Protein AF-A1UHF9-F1 (afdb_monomer)

Secondary structure (DSSP, 8-state):
-PPP-HHHHHHHHHHHHHHHTT-HHHHHHHHHHHHHTT-HHHHHHHHHHHHHHHHHHHHSHHHHHHHHHHHHHHHHHHHHT-

Organism: Mycobacterium sp. (strain KMS) (NCBI:txid189918)

Structure (mmCIF, N/CA/C/O backbone):
data_AF-A1UHF9-F1
#
_entry.id   AF-A1UHF9-F1
#
loop_
_atom_site.group_PDB
_atom_site.id
_atom_site.type_symbol
_atom_site.label_atom_id
_atom_site.label_alt_id
_atom_site.label_comp_id
_atom_site.label_asym_id
_atom_site.label_entity_id
_atom_site.label_seq_id
_atom_site.pdbx_PDB_ins_code
_atom_site.Cartn_x
_atom_site.Cartn_y
_atom_site.Cartn_z
_atom_site.occupancy
_atom_site.B_iso_or_equiv
_atom_site.auth_seq_id
_atom_site.auth_comp_id
_atom_site.auth_asym_id
_atom_site.auth_atom_id
_atom_site.pdbx_PDB_model_num
ATOM 1 N N . MET A 1 1 ? -15.645 -12.962 10.740 1.00 54.91 1 MET A N 1
ATOM 2 C CA . MET A 1 1 ? -14.878 -12.479 9.576 1.00 54.91 1 MET A CA 1
ATOM 3 C C . MET A 1 1 ? -14.809 -10.967 9.700 1.00 54.91 1 MET A C 1
ATOM 5 O O . MET A 1 1 ? -15.861 -10.342 9.717 1.00 54.91 1 MET A O 1
ATOM 9 N N . THR A 1 2 ? -13.631 -10.398 9.950 1.00 73.50 2 THR A N 1
ATOM 10 C CA . THR A 1 2 ? -13.440 -8.944 10.079 1.00 73.50 2 THR A CA 1
ATOM 11 C C . THR A 1 2 ? -13.588 -8.296 8.704 1.00 73.50 2 THR A C 1
ATOM 13 O O . THR A 1 2 ? -12.919 -8.696 7.757 1.00 73.50 2 THR A O 1
ATOM 16 N N . THR A 1 3 ? -14.496 -7.330 8.567 1.00 87.88 3 THR A N 1
ATOM 17 C CA . THR A 1 3 ? -14.721 -6.609 7.306 1.00 87.88 3 THR A CA 1
ATOM 18 C C . THR A 1 3 ? -13.769 -5.420 7.187 1.00 87.88 3 THR A C 1
ATOM 20 O O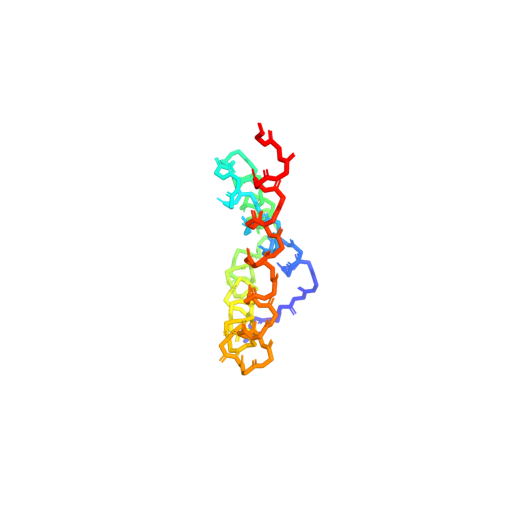 . THR A 1 3 ? -13.840 -4.469 7.980 1.00 87.88 3 THR A O 1
ATOM 23 N N . ILE A 1 4 ? -12.895 -5.479 6.182 1.00 92.69 4 ILE A N 1
ATOM 24 C CA . ILE A 1 4 ? -11.980 -4.402 5.784 1.00 92.69 4 ILE A CA 1
ATOM 25 C C . ILE A 1 4 ? -12.790 -3.302 5.094 1.00 92.69 4 ILE A C 1
ATOM 27 O O . ILE A 1 4 ? -13.750 -3.575 4.372 1.00 92.69 4 ILE A O 1
ATOM 31 N N . ASN A 1 5 ? -12.432 -2.048 5.337 1.00 93.50 5 ASN A N 1
ATOM 32 C CA . ASN A 1 5 ? -13.050 -0.895 4.703 1.00 93.50 5 ASN A CA 1
ATOM 33 C C . ASN A 1 5 ? -11.995 0.056 4.120 1.00 93.50 5 ASN A C 1
ATOM 35 O O . ASN A 1 5 ? -10.788 -0.112 4.290 1.00 93.50 5 ASN A O 1
ATOM 39 N N . ALA A 1 6 ? -12.461 1.101 3.435 1.00 94.19 6 ALA A N 1
ATOM 40 C CA . ALA A 1 6 ? -11.585 2.081 2.796 1.00 94.19 6 ALA A CA 1
ATOM 41 C C . ALA A 1 6 ? -10.617 2.783 3.771 1.00 94.19 6 ALA A C 1
ATOM 43 O O . ALA A 1 6 ? -9.550 3.232 3.360 1.00 94.19 6 ALA A O 1
ATOM 44 N N . GLY A 1 7 ? -10.975 2.900 5.053 1.00 94.38 7 GLY A N 1
ATOM 45 C CA . GLY A 1 7 ? -10.109 3.463 6.086 1.00 94.38 7 GLY A CA 1
ATOM 46 C C . GLY A 1 7 ? -8.883 2.600 6.371 1.00 94.38 7 GLY A C 1
ATOM 47 O O . GLY A 1 7 ? -7.801 3.146 6.572 1.00 94.38 7 GLY A O 1
ATOM 48 N N . ASP A 1 8 ? -9.017 1.273 6.334 1.00 95.44 8 ASP A N 1
ATOM 49 C CA . ASP A 1 8 ? -7.876 0.373 6.524 1.00 95.44 8 ASP A CA 1
ATOM 50 C C . ASP A 1 8 ? -6.959 0.376 5.304 1.00 95.44 8 ASP A C 1
ATOM 52 O O . ASP A 1 8 ? -5.748 0.446 5.471 1.00 95.44 8 ASP A O 1
ATOM 56 N N . PHE A 1 9 ? -7.514 0.406 4.085 1.00 96.06 9 PHE A N 1
ATOM 57 C CA . PHE A 1 9 ? -6.707 0.520 2.866 1.00 96.06 9 PHE A CA 1
ATOM 58 C C . PHE A 1 9 ? -5.908 1.825 2.815 1.00 96.06 9 PHE A C 1
ATOM 60 O O . PHE A 1 9 ? -4.747 1.821 2.410 1.00 96.06 9 PHE A O 1
ATOM 67 N N . ARG A 1 10 ? -6.488 2.945 3.271 1.00 97.31 10 ARG A N 1
ATOM 68 C CA . ARG A 1 10 ? -5.751 4.213 3.386 1.00 97.31 10 ARG A CA 1
ATOM 69 C C . ARG A 1 10 ? -4.606 4.120 4.391 1.00 97.31 10 ARG A C 1
ATOM 71 O O . ARG A 1 10 ? -3.506 4.562 4.077 1.00 97.31 10 ARG A O 1
ATOM 78 N N . ARG A 1 11 ? -4.839 3.517 5.561 1.00 97.31 11 ARG A N 1
ATOM 79 C CA . ARG A 1 11 ? -3.780 3.293 6.559 1.00 97.31 11 ARG A CA 1
ATOM 80 C C . ARG A 1 11 ? -2.712 2.328 6.045 1.00 97.31 11 ARG A C 1
ATOM 82 O O . ARG A 1 11 ? -1.533 2.596 6.226 1.00 97.31 11 ARG A O 1
ATOM 89 N N . ALA A 1 12 ? -3.092 1.267 5.339 1.00 97.38 12 ALA A N 1
ATOM 90 C CA . ALA A 1 12 ? -2.154 0.340 4.714 1.00 97.38 12 ALA A CA 1
ATOM 91 C C . ALA A 1 12 ? -1.262 1.051 3.684 1.00 97.38 12 ALA A C 1
ATOM 93 O O . ALA A 1 12 ? -0.039 0.948 3.755 1.00 97.38 12 ALA A O 1
ATOM 94 N N . ALA A 1 13 ? -1.856 1.839 2.782 1.00 96.62 13 ALA A N 1
ATOM 95 C CA . ALA A 1 13 ? -1.114 2.631 1.803 1.00 96.62 13 ALA A CA 1
ATOM 96 C C . ALA A 1 13 ? -0.172 3.646 2.471 1.00 96.62 13 ALA A C 1
ATOM 98 O O . ALA A 1 13 ? 0.984 3.779 2.061 1.00 96.62 13 ALA A O 1
ATOM 99 N N . ALA A 1 14 ? -0.639 4.327 3.523 1.00 97.62 14 ALA A N 1
ATOM 100 C CA . ALA A 1 14 ? 0.186 5.241 4.303 1.00 97.62 14 ALA A CA 1
ATOM 101 C C . ALA A 1 14 ? 1.369 4.506 4.950 1.00 97.62 14 ALA A C 1
ATOM 103 O O . ALA A 1 14 ? 2.506 4.930 4.766 1.00 97.62 14 ALA A O 1
ATOM 104 N N . LEU A 1 15 ? 1.133 3.372 5.619 1.00 97.94 15 LEU A N 1
ATOM 105 C CA . LEU A 1 15 ? 2.190 2.599 6.275 1.00 97.94 15 LEU A CA 1
ATOM 106 C C . LEU A 1 15 ? 3.247 2.113 5.274 1.00 97.94 15 LEU A C 1
ATOM 108 O O . LEU A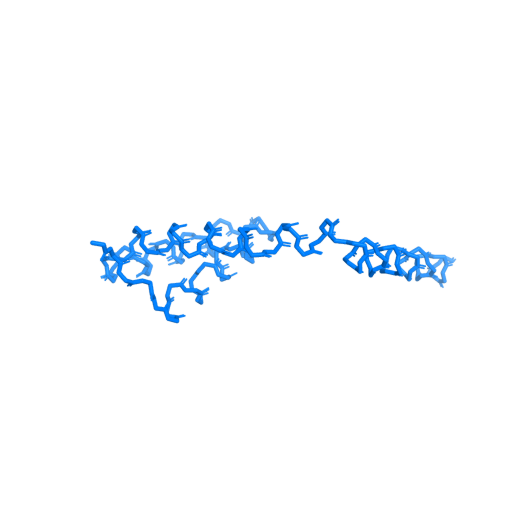 1 15 ? 4.438 2.275 5.518 1.00 97.94 15 LEU A O 1
ATOM 112 N N . ILE A 1 16 ? 2.823 1.575 4.126 1.00 97.06 16 ILE A N 1
ATOM 113 C CA . ILE A 1 16 ? 3.730 1.134 3.052 1.00 97.06 16 ILE A CA 1
ATOM 114 C C . ILE A 1 16 ? 4.576 2.309 2.538 1.00 97.06 16 ILE A C 1
ATOM 116 O O . ILE A 1 16 ? 5.779 2.161 2.313 1.00 97.06 16 ILE A O 1
ATOM 120 N N . THR A 1 17 ? 3.970 3.489 2.390 1.00 96.94 17 THR A N 1
ATOM 121 C CA . THR A 1 17 ? 4.666 4.701 1.937 1.00 96.94 17 THR A CA 1
ATOM 122 C C . THR A 1 17 ? 5.727 5.144 2.942 1.00 96.94 17 THR A C 1
ATOM 124 O O . THR A 1 17 ? 6.881 5.333 2.561 1.00 96.94 17 THR A O 1
ATOM 127 N N . GLN A 1 18 ? 5.376 5.249 4.229 1.00 96.88 18 GLN A N 1
ATOM 128 C CA . GLN A 1 18 ? 6.335 5.651 5.266 1.00 96.88 18 GLN A CA 1
ATOM 129 C C . GLN A 1 18 ? 7.460 4.627 5.427 1.00 96.88 18 GLN A C 1
ATOM 131 O O . GLN A 1 18 ? 8.628 4.998 5.546 1.00 96.88 18 GLN A O 1
ATOM 136 N N . HIS A 1 19 ? 7.134 3.336 5.324 1.00 96.31 19 HIS A N 1
ATOM 137 C CA . HIS A 1 19 ? 8.129 2.271 5.363 1.00 96.31 19 HIS A CA 1
ATOM 138 C C . HIS A 1 19 ? 9.121 2.364 4.195 1.00 96.31 19 HIS A C 1
ATOM 140 O O . HIS A 1 19 ? 10.325 2.196 4.390 1.00 96.31 19 HIS A O 1
ATOM 146 N N . THR A 1 20 ? 8.641 2.703 2.993 1.00 95.00 20 THR A N 1
ATOM 147 C CA . THR A 1 20 ? 9.494 2.906 1.808 1.00 95.00 20 THR A CA 1
ATOM 148 C C . THR A 1 20 ? 10.484 4.057 2.018 1.00 95.00 20 THR A C 1
ATOM 150 O O . THR A 1 20 ? 11.640 3.961 1.607 1.00 95.00 20 THR A O 1
ATOM 153 N N . SER A 1 21 ? 10.062 5.109 2.722 1.00 95.19 21 SER A N 1
ATOM 154 C CA . SER A 1 21 ? 10.900 6.258 3.088 1.00 95.19 21 SER A CA 1
ATOM 155 C C . SER A 1 21 ? 11.788 6.023 4.316 1.00 95.19 21 SER A C 1
ATOM 157 O O . SER A 1 21 ? 12.547 6.917 4.682 1.00 95.19 21 SER A O 1
ATOM 159 N N . ARG A 1 22 ? 11.712 4.844 4.957 1.00 95.25 22 ARG A N 1
ATOM 160 C CA . ARG A 1 22 ? 12.356 4.547 6.254 1.00 95.25 22 ARG A CA 1
ATOM 161 C C . ARG A 1 22 ? 11.999 5.571 7.342 1.00 95.25 22 ARG A C 1
ATOM 163 O O . ARG A 1 22 ? 12.830 5.895 8.188 1.00 95.25 22 ARG A O 1
ATOM 170 N N . ASP A 1 23 ? 10.773 6.092 7.304 1.00 97.25 23 ASP A N 1
ATOM 171 C CA . ASP A 1 23 ? 10.264 7.021 8.310 1.00 97.25 23 ASP A CA 1
ATOM 172 C C . ASP A 1 23 ? 9.555 6.254 9.432 1.00 97.25 23 ASP A C 1
ATOM 174 O O . ASP A 1 23 ? 8.351 5.982 9.381 1.00 97.25 23 ASP A O 1
ATOM 178 N N . ASP A 1 24 ? 10.321 5.910 10.467 1.00 97.31 24 ASP A N 1
ATOM 179 C CA . ASP A 1 24 ? 9.809 5.213 11.648 1.00 97.31 24 ASP A CA 1
ATOM 180 C C . ASP A 1 24 ? 8.778 6.057 12.417 1.00 97.31 24 ASP A C 1
ATOM 182 O O . ASP A 1 24 ? 7.848 5.508 13.013 1.00 97.31 24 ASP A O 1
ATOM 186 N N . THR A 1 25 ? 8.892 7.391 12.378 1.00 98.06 25 THR A N 1
ATOM 187 C CA . THR A 1 25 ? 7.936 8.288 13.050 1.00 98.06 25 THR A CA 1
ATOM 188 C C . THR A 1 25 ? 6.586 8.224 12.346 1.00 98.06 25 THR A C 1
ATOM 190 O O . THR A 1 25 ? 5.558 8.022 12.996 1.00 98.06 25 THR A O 1
ATOM 193 N N . GLY A 1 26 ? 6.594 8.313 11.015 1.00 97.62 26 GLY A N 1
ATOM 194 C CA . GLY A 1 26 ? 5.405 8.133 10.188 1.00 97.62 26 GLY A CA 1
ATOM 195 C C . GLY A 1 26 ? 4.788 6.741 10.340 1.00 97.62 26 GLY A C 1
ATOM 196 O O . GLY A 1 26 ? 3.567 6.617 10.451 1.00 97.62 26 GLY A O 1
ATOM 197 N N . CYS A 1 27 ? 5.608 5.688 10.415 1.00 97.94 27 CYS A N 1
ATOM 198 C CA . CYS A 1 27 ? 5.110 4.329 10.642 1.00 97.94 27 CYS A CA 1
ATOM 199 C C . CYS A 1 27 ? 4.395 4.200 11.995 1.00 97.94 27 CYS A C 1
ATOM 201 O O . CYS A 1 27 ? 3.285 3.667 12.062 1.00 97.94 27 CYS A O 1
ATOM 203 N N . ASN A 1 28 ? 5.001 4.727 13.062 1.00 98.19 28 ASN A N 1
ATOM 204 C CA . ASN A 1 28 ? 4.420 4.694 14.402 1.00 98.19 28 ASN A CA 1
ATOM 205 C C . ASN A 1 28 ? 3.111 5.483 14.484 1.00 98.19 28 ASN A C 1
ATOM 207 O O . ASN A 1 28 ? 2.175 5.018 15.130 1.00 98.19 28 ASN A O 1
ATOM 211 N N . ALA A 1 29 ? 3.010 6.624 13.796 1.00 98.31 29 ALA A N 1
ATOM 212 C CA . ALA A 1 29 ? 1.772 7.398 13.740 1.00 98.31 29 ALA A CA 1
ATOM 213 C C . ALA A 1 29 ? 0.611 6.574 13.153 1.00 98.31 29 ALA A C 1
ATOM 215 O O . ALA A 1 29 ? -0.450 6.477 13.763 1.00 98.31 29 ALA A O 1
ATOM 216 N N . VAL A 1 30 ? 0.831 5.889 12.027 1.00 98.19 30 VAL A N 1
ATOM 217 C CA . VAL A 1 30 ? -0.209 5.061 11.388 1.00 98.19 30 VAL A CA 1
ATOM 218 C C . VAL A 1 30 ? -0.597 3.854 12.251 1.00 98.19 30 VAL A C 1
ATOM 220 O O . VAL A 1 30 ? -1.775 3.490 12.331 1.00 98.19 30 VAL A O 1
ATOM 223 N N . LEU A 1 31 ? 0.380 3.219 12.907 1.00 97.88 31 LEU A N 1
ATOM 224 C CA . LEU A 1 31 ? 0.120 2.116 13.837 1.00 97.88 31 LEU A CA 1
ATOM 225 C C . LEU A 1 31 ? -0.698 2.584 15.046 1.00 97.88 31 LEU A C 1
ATOM 227 O O . LEU A 1 31 ? -1.639 1.895 15.443 1.00 97.88 31 LEU A O 1
ATOM 231 N N . GLN A 1 32 ? -0.380 3.761 15.585 1.00 98.38 32 GLN A N 1
ATOM 232 C CA . GLN A 1 32 ? -1.104 4.374 16.693 1.00 98.38 32 GLN A CA 1
ATOM 233 C C . GLN A 1 32 ? -2.551 4.703 16.298 1.00 98.38 32 GLN A C 1
ATOM 235 O O . GLN A 1 32 ? -3.470 4.309 17.009 1.00 98.38 32 GLN A O 1
ATOM 240 N N . GLU A 1 33 ? -2.779 5.309 15.130 1.00 97.88 33 GLU A N 1
ATOM 241 C CA . GLU A 1 33 ? -4.130 5.572 14.607 1.00 97.88 33 GLU A CA 1
ATOM 242 C C . GLU A 1 33 ? -4.960 4.283 14.478 1.00 97.88 33 GLU A C 1
ATOM 244 O O . GLU A 1 33 ? -6.143 4.234 14.827 1.00 97.88 33 GLU A O 1
ATOM 249 N N . ALA A 1 34 ? -4.345 3.205 13.983 1.00 97.56 34 ALA A N 1
ATOM 250 C CA . ALA A 1 34 ? -5.007 1.912 13.868 1.00 97.56 34 ALA A CA 1
ATOM 251 C C . ALA A 1 34 ? -5.328 1.296 15.237 1.00 97.56 34 ALA A C 1
ATOM 253 O O . ALA A 1 34 ? -6.384 0.676 15.389 1.00 97.56 34 ALA A O 1
ATOM 254 N N . ALA A 1 35 ? -4.433 1.461 16.213 1.00 98.00 35 ALA A N 1
ATOM 255 C CA . ALA A 1 35 ? -4.625 1.000 17.582 1.00 98.00 35 ALA A CA 1
ATOM 256 C C . ALA A 1 35 ? -5.755 1.763 18.283 1.00 98.00 35 ALA A C 1
ATOM 258 O O . ALA A 1 35 ? -6.651 1.134 18.843 1.00 98.00 35 ALA A O 1
ATOM 259 N N . GLU A 1 36 ? -5.770 3.091 18.178 1.00 97.94 36 GLU A N 1
ATOM 260 C CA . GLU A 1 36 ? -6.811 3.959 18.742 1.00 97.94 36 GLU A CA 1
ATOM 261 C C . GLU A 1 36 ? -8.195 3.662 18.154 1.00 97.94 36 GLU A C 1
ATOM 263 O O . GLU A 1 36 ? -9.197 3.686 18.866 1.00 97.94 36 GLU A O 1
ATOM 268 N N . ALA A 1 37 ? -8.254 3.298 16.872 1.00 95.75 37 ALA A N 1
ATOM 269 C CA . ALA A 1 37 ? -9.486 2.872 16.218 1.00 95.75 37 ALA A CA 1
ATOM 270 C C . ALA A 1 37 ? -9.898 1.419 16.535 1.00 95.75 37 ALA A C 1
ATOM 272 O O . ALA A 1 37 ? -10.969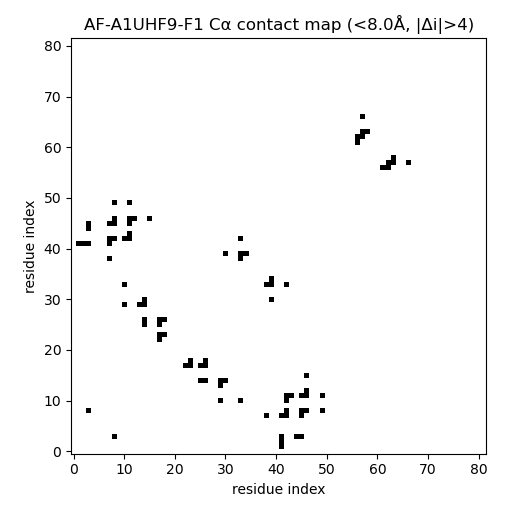 0.994 16.104 1.00 95.75 37 ALA A O 1
ATOM 273 N N . GLY A 1 38 ? -9.063 0.630 17.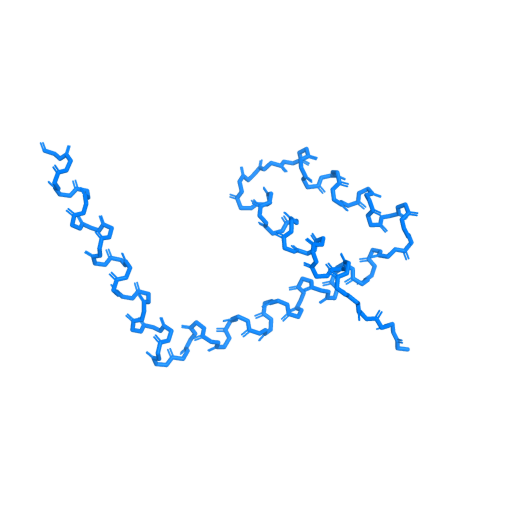225 1.00 96.75 38 GLY A N 1
ATOM 274 C CA . GLY A 1 38 ? -9.304 -0.799 17.465 1.00 96.75 38 GLY A CA 1
ATOM 275 C C . GLY A 1 38 ? -9.256 -1.653 16.190 1.00 96.75 38 GLY A C 1
ATOM 276 O O . GLY A 1 38 ? -9.948 -2.662 16.094 1.00 96.75 38 GLY A O 1
ATOM 277 N N . ARG A 1 39 ? -8.475 -1.228 15.189 1.00 97.38 39 ARG A N 1
ATOM 278 C CA . ARG A 1 39 ? -8.477 -1.746 13.805 1.00 97.38 39 ARG A CA 1
ATOM 279 C C . ARG A 1 39 ? -7.084 -2.165 13.321 1.00 97.38 39 ARG A C 1
ATOM 281 O O . ARG A 1 39 ? -6.748 -1.977 12.148 1.00 97.38 39 ARG A O 1
ATOM 288 N N . VAL A 1 40 ? -6.232 -2.662 14.220 1.00 96.50 40 VAL A N 1
ATOM 289 C CA . VAL A 1 40 ? -4.867 -3.119 13.880 1.00 96.50 40 VAL A CA 1
ATOM 290 C C . VAL A 1 40 ? -4.912 -4.369 13.002 1.00 96.50 40 VAL A C 1
ATOM 292 O O . VAL A 1 40 ?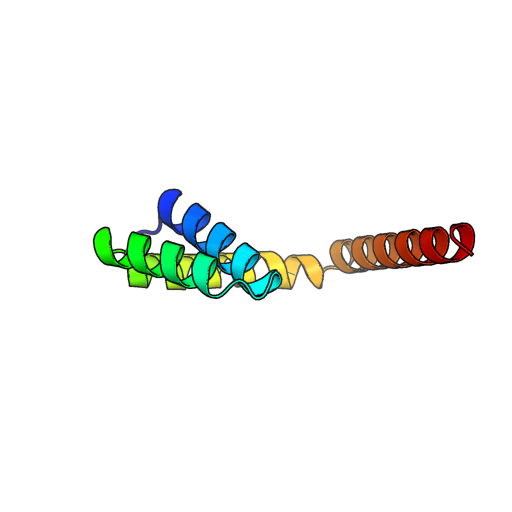 -4.172 -4.466 12.028 1.00 96.50 40 VAL A O 1
ATOM 295 N N . THR A 1 41 ? -5.818 -5.302 13.297 1.00 96.69 41 THR A N 1
ATOM 296 C CA . THR A 1 41 ? -6.000 -6.516 12.492 1.00 96.69 41 THR A CA 1
ATOM 297 C C . THR A 1 41 ? -6.366 -6.169 11.052 1.00 96.69 41 THR A C 1
ATOM 299 O O . THR A 1 41 ? -5.766 -6.689 10.118 1.00 96.69 41 THR A O 1
ATOM 302 N N . GLU A 1 42 ? -7.313 -5.255 10.852 1.00 97.50 42 GLU A N 1
ATOM 303 C CA . GLU A 1 42 ? -7.749 -4.830 9.523 1.00 97.50 42 GLU A CA 1
ATOM 304 C C . GLU A 1 42 ? -6.694 -4.005 8.788 1.00 97.50 42 GLU A C 1
ATOM 306 O O . GLU A 1 42 ? -6.626 -4.090 7.566 1.00 97.50 42 GLU A O 1
ATOM 311 N N . LEU A 1 43 ? -5.830 -3.273 9.503 1.00 96.88 43 LEU A N 1
ATOM 312 C CA . LEU A 1 43 ? -4.640 -2.668 8.901 1.00 96.88 43 LEU A CA 1
ATOM 313 C C . LEU A 1 43 ? -3.717 -3.744 8.313 1.00 96.88 43 LEU A C 1
ATOM 315 O O . LEU A 1 43 ? -3.325 -3.638 7.155 1.00 96.88 43 LEU A O 1
ATOM 319 N N . ILE A 1 44 ? -3.394 -4.787 9.084 1.00 96.19 44 ILE A N 1
ATOM 320 C CA . ILE A 1 44 ? -2.519 -5.875 8.617 1.00 96.19 44 ILE A CA 1
ATOM 321 C C . ILE A 1 44 ? -3.140 -6.584 7.411 1.00 96.19 44 ILE A C 1
ATOM 323 O O . ILE A 1 44 ? -2.458 -6.795 6.411 1.00 96.19 44 ILE A O 1
ATOM 327 N N . LEU A 1 45 ? -4.434 -6.902 7.473 1.00 96.81 45 LEU A N 1
ATOM 328 C CA . LEU A 1 45 ? -5.136 -7.512 6.344 1.00 96.81 45 LEU A CA 1
ATOM 329 C C . LEU A 1 45 ? -5.150 -6.587 5.119 1.00 96.81 45 LEU A C 1
ATOM 331 O O . LEU A 1 45 ? -4.853 -7.039 4.023 1.00 96.81 45 LEU A O 1
ATOM 335 N N . GLY A 1 46 ? -5.382 -5.284 5.299 1.00 96.06 46 GLY A N 1
ATOM 336 C CA . GLY A 1 46 ? -5.327 -4.313 4.205 1.00 96.06 46 GLY A CA 1
ATOM 337 C C . GLY A 1 46 ? -3.953 -4.234 3.530 1.00 96.06 46 GLY A C 1
ATOM 338 O O . GLY A 1 46 ? -3.878 -4.042 2.320 1.00 96.06 46 GLY A O 1
ATOM 339 N N . ILE A 1 47 ? -2.859 -4.415 4.280 1.00 96.69 47 ILE A N 1
ATOM 340 C CA . ILE A 1 47 ? -1.502 -4.503 3.714 1.00 96.69 47 ILE A CA 1
ATOM 341 C C . ILE A 1 47 ? -1.351 -5.776 2.879 1.00 96.69 47 ILE A C 1
ATOM 343 O O . ILE A 1 47 ? -0.822 -5.722 1.768 1.00 96.69 47 ILE A O 1
ATOM 347 N N . LEU A 1 48 ? -1.808 -6.914 3.406 1.00 96.12 48 LEU A N 1
ATOM 348 C CA . LEU A 1 48 ? -1.747 -8.193 2.702 1.00 96.12 48 LEU A CA 1
ATOM 349 C C . LEU A 1 48 ? -2.558 -8.154 1.406 1.00 96.12 48 LEU A C 1
ATOM 351 O O . LEU A 1 48 ? -2.017 -8.522 0.370 1.00 96.12 48 LEU A O 1
ATOM 355 N N . ASP A 1 49 ? -3.775 -7.614 1.434 1.00 95.19 49 ASP A N 1
ATOM 356 C CA . ASP A 1 49 ? -4.636 -7.455 0.256 1.00 95.19 49 ASP A CA 1
ATOM 357 C C . ASP A 1 49 ? -3.977 -6.585 -0.828 1.00 95.19 49 ASP A C 1
ATOM 359 O O . ASP A 1 49 ? -4.075 -6.874 -2.026 1.00 95.19 49 ASP A O 1
ATOM 363 N N . VAL A 1 50 ? -3.273 -5.518 -0.425 1.00 94.00 50 VAL A N 1
ATOM 364 C CA . VAL A 1 50 ? -2.520 -4.667 -1.360 1.00 94.00 50 VAL A CA 1
ATOM 365 C C . VAL A 1 50 ? -1.433 -5.479 -2.061 1.00 94.00 50 VAL A C 1
ATOM 367 O O . VAL A 1 50 ? -1.336 -5.429 -3.288 1.00 94.00 50 VAL A O 1
ATOM 370 N N . TYR A 1 51 ? -0.638 -6.254 -1.321 1.00 94.50 51 TYR A N 1
ATOM 371 C CA . TYR A 1 51 ? 0.404 -7.088 -1.922 1.00 94.50 51 TYR A CA 1
ATOM 372 C C . TYR A 1 51 ? -0.169 -8.252 -2.736 1.00 94.50 51 TYR A C 1
ATOM 374 O O . TYR A 1 51 ? 0.312 -8.514 -3.837 1.00 94.50 51 TYR A O 1
ATOM 382 N N . GLU A 1 52 ? -1.229 -8.902 -2.259 1.00 95.38 52 GLU A N 1
ATOM 383 C CA . GLU A 1 52 ? -1.933 -9.960 -2.987 1.00 95.38 52 GLU A CA 1
ATOM 384 C C . GLU A 1 52 ? -2.456 -9.458 -4.337 1.00 95.38 52 GLU A C 1
ATOM 386 O O . GLU A 1 52 ? -2.360 -10.164 -5.338 1.00 95.38 52 GLU A O 1
ATOM 391 N N . THR A 1 53 ? -2.935 -8.214 -4.398 1.00 92.56 53 THR A N 1
ATOM 392 C CA . THR A 1 53 ? -3.422 -7.603 -5.641 1.00 92.56 53 THR A CA 1
ATOM 393 C C . THR A 1 53 ? -2.278 -7.156 -6.557 1.00 92.56 53 THR A C 1
ATOM 395 O O . THR A 1 53 ? -2.307 -7.393 -7.768 1.00 92.56 53 THR A O 1
ATOM 398 N N . LEU A 1 54 ? -1.261 -6.484 -6.007 1.00 92.00 54 LEU A N 1
ATOM 399 C CA . LEU A 1 54 ? -0.205 -5.859 -6.807 1.00 92.00 54 LEU A CA 1
ATOM 400 C C . LEU A 1 54 ? 0.831 -6.861 -7.319 1.00 92.00 54 LEU A C 1
ATOM 402 O O . LEU A 1 54 ? 1.269 -6.755 -8.466 1.00 92.00 54 LEU A O 1
ATOM 406 N N . THR A 1 55 ? 1.238 -7.836 -6.506 1.00 94.38 55 THR A N 1
ATOM 407 C CA . THR A 1 55 ? 2.330 -8.750 -6.862 1.00 94.38 55 THR A CA 1
ATOM 408 C C . THR A 1 55 ? 2.035 -9.562 -8.132 1.00 94.38 55 THR A C 1
ATOM 410 O O . THR A 1 55 ? 2.915 -9.615 -8.997 1.00 94.38 55 THR A O 1
ATOM 413 N N . PRO A 1 56 ? 0.840 -10.147 -8.341 1.00 96.25 56 PRO A N 1
ATOM 414 C CA . PRO A 1 56 ? 0.515 -10.833 -9.593 1.00 96.25 56 PRO A CA 1
ATOM 415 C C . PRO A 1 56 ? 0.484 -9.888 -10.798 1.00 96.25 56 PRO A C 1
ATOM 417 O O . PRO A 1 56 ? 0.955 -10.249 -11.877 1.00 96.25 56 PRO A O 1
ATOM 420 N N . LEU A 1 57 ? -0.021 -8.661 -10.619 1.00 94.56 57 LEU A N 1
ATOM 421 C CA . LEU A 1 57 ? -0.068 -7.658 -11.683 1.00 94.56 57 LEU A CA 1
ATOM 422 C C . LEU A 1 57 ? 1.341 -7.285 -12.158 1.00 94.56 57 LEU A C 1
ATOM 424 O O . LEU A 1 57 ? 1.580 -7.222 -13.364 1.00 94.56 57 LEU A O 1
ATOM 428 N N . LEU A 1 58 ? 2.282 -7.095 -11.231 1.00 93.56 58 LEU A N 1
ATOM 429 C CA . LEU A 1 58 ? 3.680 -6.785 -11.549 1.00 93.56 58 LEU A CA 1
ATOM 430 C C . LEU A 1 58 ? 4.384 -7.936 -12.281 1.00 93.56 58 LEU A C 1
ATOM 432 O O . LEU A 1 58 ? 5.192 -7.683 -13.173 1.00 93.56 58 LEU A O 1
ATOM 436 N N . HIS A 1 59 ? 4.042 -9.185 -11.957 1.00 95.75 59 HIS A N 1
ATOM 437 C CA . HIS A 1 59 ? 4.564 -10.371 -12.646 1.00 95.75 59 HIS A CA 1
ATOM 438 C C . HIS A 1 59 ? 3.853 -10.686 -13.969 1.00 95.75 59 HIS A C 1
ATOM 440 O O . HIS A 1 59 ? 4.308 -11.551 -14.720 1.00 95.75 59 HIS A O 1
ATOM 446 N N . SER A 1 60 ? 2.748 -10.006 -14.283 1.00 97.31 60 SER A N 1
ATOM 447 C CA . SER A 1 60 ? 2.064 -10.189 -15.561 1.00 97.31 60 SER A CA 1
ATOM 448 C C . SER A 1 60 ? 2.947 -9.732 -16.734 1.00 97.31 60 SER A C 1
ATOM 450 O O . SER A 1 60 ? 3.799 -8.853 -16.563 1.00 97.31 60 SER A O 1
ATOM 452 N N . PRO A 1 61 ? 2.728 -10.246 -17.960 1.00 97.62 61 PRO A N 1
ATOM 453 C CA . PRO A 1 61 ? 3.456 -9.774 -19.140 1.00 97.62 61 PRO A CA 1
ATOM 454 C C . PRO A 1 61 ? 3.372 -8.252 -19.332 1.00 97.62 61 PRO A C 1
ATOM 456 O O . PRO A 1 61 ? 4.362 -7.619 -19.6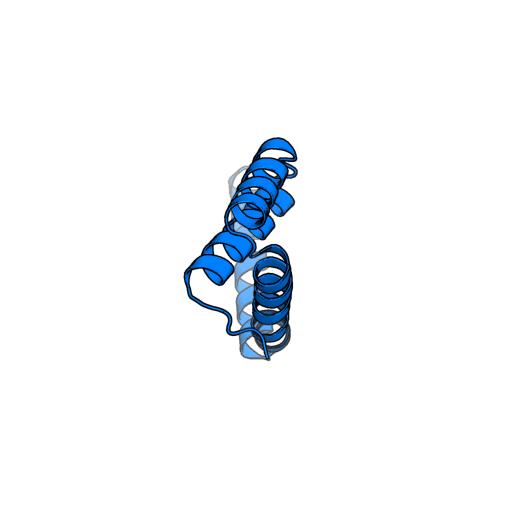98 1.00 97.62 61 PRO A O 1
ATOM 459 N N . LEU A 1 62 ? 2.209 -7.660 -19.033 1.00 96.25 62 LEU A N 1
ATOM 460 C CA . LEU A 1 62 ? 1.999 -6.214 -19.082 1.00 96.25 62 LEU A CA 1
ATOM 461 C C . LEU A 1 62 ? 2.803 -5.486 -17.996 1.00 96.25 62 LEU A C 1
ATOM 463 O O . LEU A 1 62 ? 3.454 -4.486 -18.291 1.00 96.25 62 LEU A O 1
ATOM 467 N N . GLY A 1 63 ? 2.789 -5.998 -16.762 1.00 95.75 63 GLY A N 1
ATOM 468 C CA . GLY A 1 63 ? 3.553 -5.443 -15.642 1.00 95.75 63 GLY A CA 1
ATOM 469 C C . GLY A 1 63 ? 5.055 -5.444 -15.916 1.00 95.75 63 GLY A C 1
ATOM 470 O O . GLY A 1 63 ? 5.709 -4.411 -15.791 1.00 95.75 63 GLY A O 1
ATOM 471 N N . ILE A 1 64 ? 5.590 -6.564 -16.406 1.00 97.12 64 ILE A N 1
ATOM 472 C CA . ILE A 1 64 ? 7.002 -6.682 -16.791 1.00 97.12 64 ILE A CA 1
ATOM 473 C C . ILE A 1 64 ? 7.350 -5.703 -17.921 1.00 97.12 64 ILE A C 1
ATOM 475 O O . ILE A 1 64 ? 8.401 -5.062 -17.875 1.00 97.12 64 ILE A O 1
ATOM 479 N N . ALA A 1 65 ? 6.487 -5.561 -18.931 1.00 97.38 65 ALA A N 1
ATOM 480 C CA . ALA A 1 65 ? 6.706 -4.603 -20.013 1.00 97.38 65 ALA A CA 1
ATOM 481 C C . ALA A 1 65 ? 6.731 -3.151 -19.501 1.00 97.38 65 ALA A C 1
ATOM 483 O O . ALA A 1 65 ? 7.620 -2.384 -19.872 1.00 97.38 65 ALA A O 1
ATOM 484 N N . ALA A 1 66 ? 5.809 -2.787 -18.606 1.00 95.88 66 ALA A N 1
ATOM 485 C CA . ALA A 1 66 ? 5.778 -1.466 -17.986 1.00 95.88 66 ALA A CA 1
ATOM 486 C C . ALA A 1 66 ? 7.042 -1.193 -17.152 1.00 95.88 66 ALA A C 1
ATOM 488 O O . ALA A 1 66 ? 7.664 -0.144 -17.314 1.00 95.88 66 ALA A O 1
ATOM 489 N N . LEU A 1 67 ? 7.474 -2.153 -16.325 1.00 95.50 67 LEU A N 1
ATOM 490 C CA . LEU A 1 67 ? 8.698 -2.036 -15.526 1.00 95.50 67 LEU A CA 1
ATOM 491 C C . LEU A 1 67 ? 9.940 -1.845 -16.405 1.00 95.50 67 LEU A C 1
ATOM 493 O O . LEU A 1 67 ? 10.760 -0.974 -16.123 1.00 95.50 67 LEU A O 1
ATOM 497 N N . ARG A 1 68 ? 10.060 -2.599 -17.505 1.00 96.25 68 ARG A N 1
ATOM 498 C CA . ARG A 1 68 ? 11.159 -2.428 -18.474 1.00 96.25 68 ARG A CA 1
ATOM 499 C C . ARG A 1 68 ? 11.196 -1.020 -19.060 1.00 96.25 68 ARG A C 1
ATOM 501 O O . ARG A 1 68 ? 12.273 -0.438 -19.158 1.00 96.25 68 ARG A O 1
ATOM 508 N N . ASN A 1 69 ? 10.037 -0.465 -19.411 1.00 95.88 69 ASN A N 1
ATOM 509 C CA . ASN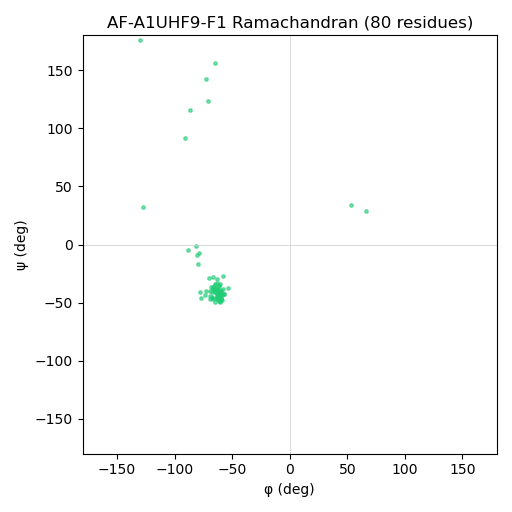 A 1 69 ? 9.951 0.892 -19.947 1.00 95.88 69 ASN A CA 1
ATOM 510 C C . ASN A 1 69 ? 10.369 1.944 -18.913 1.00 95.88 69 ASN A C 1
ATOM 512 O O . ASN A 1 69 ? 11.094 2.872 -19.262 1.00 95.88 69 ASN A O 1
ATOM 516 N N . ILE A 1 70 ? 9.963 1.784 -17.649 1.00 95.25 70 ILE A N 1
ATOM 517 C CA . ILE A 1 70 ? 10.359 2.688 -16.557 1.00 95.25 70 ILE A CA 1
ATOM 518 C C . ILE A 1 70 ? 11.876 2.643 -16.345 1.00 95.25 70 ILE A C 1
ATOM 520 O O . ILE A 1 70 ? 12.511 3.692 -16.281 1.00 95.25 70 ILE A O 1
ATOM 524 N N . ILE A 1 71 ? 12.470 1.447 -16.300 1.00 95.69 71 ILE A N 1
ATOM 525 C CA . ILE A 1 71 ? 13.924 1.276 -16.149 1.00 95.69 71 ILE A CA 1
ATOM 526 C C . ILE A 1 71 ? 14.672 1.947 -17.311 1.00 95.69 71 ILE A C 1
ATOM 528 O O . ILE A 1 71 ? 15.634 2.678 -17.085 1.00 95.69 71 ILE A O 1
ATOM 532 N N . ALA A 1 72 ? 14.212 1.752 -18.549 1.00 95.62 72 ALA A N 1
ATOM 533 C CA . ALA A 1 72 ? 14.814 2.378 -19.725 1.00 95.62 72 ALA A CA 1
ATOM 534 C C . ALA A 1 72 ? 14.641 3.909 -19.755 1.00 95.62 72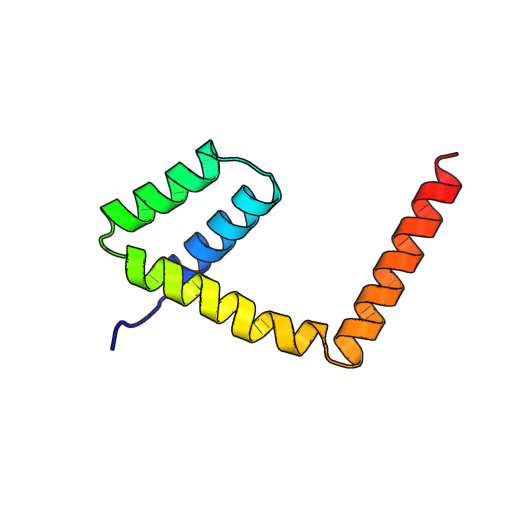 ALA A C 1
ATOM 536 O O . ALA A 1 72 ? 15.445 4.611 -20.367 1.00 95.62 72 ALA A O 1
ATOM 537 N N . ASP A 1 73 ? 13.582 4.448 -19.146 1.00 95.62 73 ASP A N 1
ATOM 538 C CA . ASP A 1 73 ? 13.398 5.893 -18.993 1.00 95.62 73 ASP A CA 1
ATOM 539 C C . ASP A 1 73 ? 14.326 6.484 -17.934 1.00 95.62 73 ASP A C 1
ATOM 541 O O . ASP A 1 73 ? 14.963 7.501 -18.190 1.00 95.62 73 ASP A O 1
ATOM 545 N N . LEU A 1 74 ? 14.464 5.814 -16.788 1.00 93.62 74 LEU A N 1
ATOM 546 C CA . LEU A 1 74 ? 15.386 6.222 -15.729 1.00 93.62 74 LEU A CA 1
ATOM 547 C C . LEU A 1 74 ? 16.838 6.241 -16.222 1.00 93.62 74 LEU A C 1
ATOM 549 O O . LEU A 1 74 ? 17.509 7.256 -16.060 1.00 93.62 74 LEU A O 1
ATOM 553 N N . ALA A 1 75 ? 17.283 5.187 -16.913 1.00 94.38 75 ALA A N 1
ATOM 554 C CA . ALA A 1 75 ? 18.637 5.120 -17.469 1.00 94.38 75 ALA A CA 1
ATOM 555 C C . ALA A 1 75 ? 18.942 6.293 -18.422 1.00 94.38 75 ALA A C 1
ATOM 557 O O . ALA A 1 75 ? 19.994 6.919 -18.325 1.00 94.38 75 ALA A O 1
ATOM 558 N N . ARG A 1 76 ? 17.990 6.654 -19.295 1.00 94.12 76 ARG A N 1
ATOM 559 C CA . ARG A 1 76 ? 18.141 7.800 -20.210 1.00 94.12 76 ARG A CA 1
ATOM 560 C C . ARG A 1 76 ? 18.234 9.142 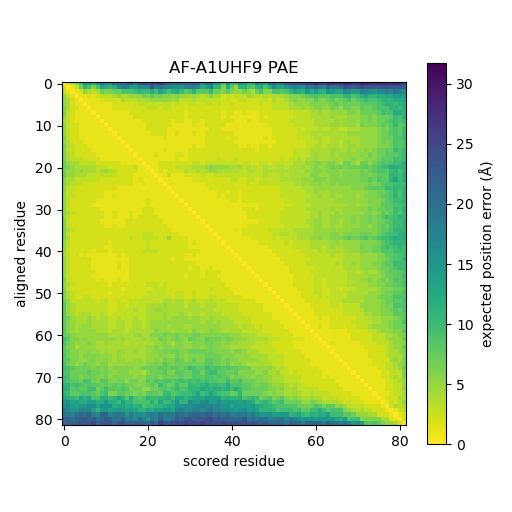-19.481 1.00 94.12 76 ARG A C 1
ATOM 562 O O . ARG A 1 76 ? 18.908 10.044 -19.965 1.00 94.12 76 ARG A O 1
ATOM 569 N N . ARG A 1 77 ? 17.543 9.310 -18.348 1.00 91.88 77 ARG A N 1
ATOM 570 C CA . ARG A 1 77 ? 17.624 10.547 -17.550 1.00 91.88 77 ARG A CA 1
ATOM 571 C C . ARG A 1 77 ? 18.997 10.691 -16.899 1.00 91.88 77 ARG A C 1
ATOM 573 O O . ARG A 1 77 ? 19.586 11.758 -17.000 1.00 91.88 77 ARG A O 1
ATOM 580 N N . GLU A 1 78 ? 19.528 9.609 -16.332 1.00 87.94 78 GLU A N 1
ATOM 581 C CA . GLU A 1 78 ? 20.865 9.600 -15.722 1.00 87.94 78 GLU A CA 1
ATOM 582 C C . GLU A 1 78 ? 21.988 9.883 -16.734 1.00 87.94 78 GLU A C 1
ATOM 584 O O . GLU A 1 78 ? 22.993 10.497 -16.382 1.00 87.94 78 GLU A O 1
ATOM 589 N N . GLU A 1 79 ? 21.837 9.447 -17.989 1.00 85.12 79 GLU A N 1
ATOM 590 C CA . GLU A 1 79 ? 22.782 9.762 -19.072 1.00 85.12 79 GLU A CA 1
ATOM 591 C C . GLU A 1 79 ? 22.759 11.246 -19.462 1.00 85.12 79 GLU A C 1
ATOM 593 O O . GLU A 1 79 ? 23.809 11.808 -19.754 1.00 85.12 79 GLU A O 1
ATOM 598 N N . ASN A 1 80 ? 21.587 11.885 -19.440 1.00 77.00 80 ASN A N 1
ATOM 599 C CA . ASN A 1 80 ? 21.420 13.294 -19.812 1.00 77.00 80 ASN A CA 1
ATOM 600 C C . ASN A 1 80 ? 21.826 14.284 -18.704 1.00 77.00 80 ASN A C 1
ATOM 602 O O . ASN A 1 80 ? 21.984 15.471 -18.979 1.00 77.00 80 ASN A O 1
ATOM 606 N N . GLU A 1 81 ? 21.941 13.823 -17.458 1.00 72.19 81 GLU A N 1
ATOM 607 C CA . GLU A 1 81 ? 22.370 14.632 -16.308 1.00 72.19 81 GLU A CA 1
ATOM 608 C C . GLU A 1 81 ? 23.902 14.651 -16.113 1.00 72.19 81 GLU A C 1
ATOM 610 O O . GLU A 1 81 ? 24.394 15.371 -15.241 1.00 72.19 81 GLU A O 1
ATOM 615 N N . LYS A 1 82 ? 24.657 13.886 -16.915 1.00 55.12 82 LYS A N 1
ATOM 616 C CA . LYS A 1 82 ? 26.132 13.852 -16.926 1.00 55.12 82 LYS A CA 1
ATOM 617 C C . LYS A 1 82 ? 26.723 14.740 -18.015 1.00 55.12 82 LYS A C 1
ATOM 619 O O . LYS A 1 82 ? 27.788 15.334 -17.734 1.00 55.12 82 LYS A O 1
#

Mean predicted aligned error: 4.75 Å

Solvent-accessible surface area (backbone atoms only — not comparable to full-atom values): 4502 Å² total; per-residue (Å²): 133,88,84,74,51,74,69,27,44,52,45,22,54,49,36,54,51,24,55,73,70,68,34,64,67,56,32,50,51,46,53,46,55,25,52,78,68,74,36,49,67,41,26,54,50,31,40,49,54,50,48,66,58,46,53,60,48,49,72,30,76,66,31,45,52,52,52,52,51,52,54,58,50,52,53,54,50,61,63,72,75,108

pLDDT: mean 93.97, std 7.72, range [54.91, 98.38]

Radius of gyration: 16.88 Å; Cα contacts (8 Å, |Δi|>4): 46; chains: 1; bounding box: 41×27×39 Å

Foldseek 3Di:
DDDADPVLLVLLVQLVVCVVVVNPVSNVVSCVVCVVVVRNVSNVVSNVVVCVVVVVVCVDPVNVVVVVVVVVVVVVVVVVVD

Sequence (82 aa):
MTTINAGDFRRAAALITQHTSRDDTGCNAVLQEAAEAGRVTELILGILDVYETLTPLLHSPLGIAALRNIIADLARREENEK

Nearest PDB structures (foldseek):
  4mal-assembly2_B  TM=5.833E-01  e=3.705E+00  Pseudomonas aeruginosa PAO1